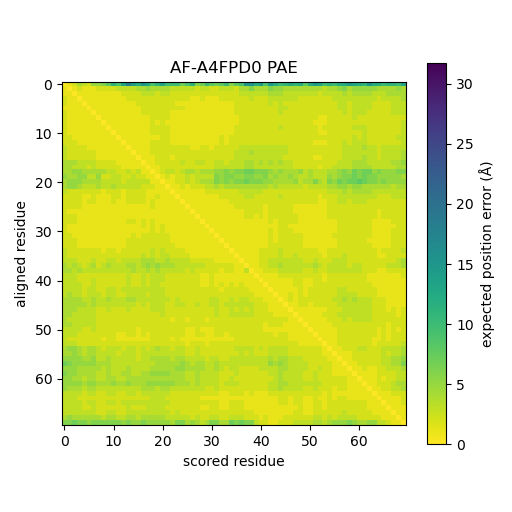Protein AF-A4FPD0-F1 (afdb_monomer)

Solvent-accessible surface area (backbone atoms only — not comparable to full-atom values): 4229 Å² total; per-residue (Å²): 137,54,74,66,40,53,51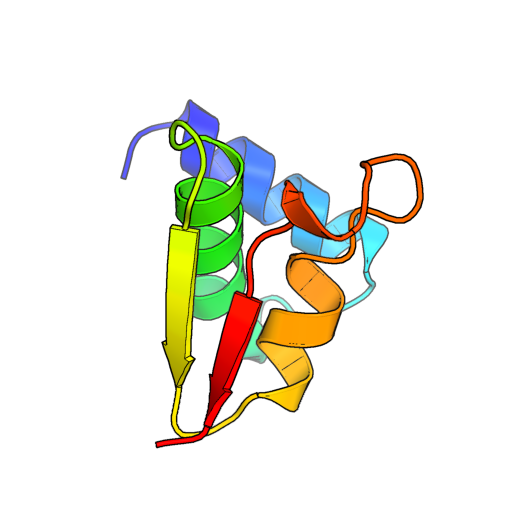,46,14,51,50,42,32,65,74,65,68,52,55,60,90,79,40,50,66,53,25,40,53,34,33,48,57,72,72,47,77,75,80,44,76,48,81,30,78,64,52,70,67,51,58,61,59,53,66,55,90,88,51,60,80,90,64,43,69,42,80,43,77,99

Sequence (70 aa):
MTAEIARAAGELLGTTGLSGHRCAIDSIVAATALGLARPVVLLTSDPDDPNRLIDEPERPKDERVVVVHV

Organism: Saccharopolyspora erythraea (strain ATCC 11635 / DSM 40517 / JCM 4748 / NBRC 13426 / NCIMB 8594 / NRRL 2338) (NCBI:txid405948)

Radius of gyration: 11.3 Å; Cα contacts (8 Å, |Δi|>4): 82; chains: 1; bounding box: 25×25×24 Å

Structure (mmCIF, N/CA/C/O backbone):
data_AF-A4FPD0-F1
#
_entry.id   AF-A4FPD0-F1
#
loop_
_atom_site.group_PDB
_atom_site.id
_atom_site.type_symbol
_atom_site.label_atom_id
_atom_site.label_alt_id
_atom_site.label_comp_id
_atom_site.label_asym_id
_atom_site.label_entity_id
_atom_site.label_seq_id
_atom_site.pdbx_PDB_ins_code
_atom_site.Cartn_x
_atom_site.Cartn_y
_atom_site.Cartn_z
_atom_site.occupancy
_atom_site.B_iso_or_equiv
_atom_site.auth_seq_id
_atom_site.auth_comp_id
_atom_site.auth_asym_id
_atom_site.auth_atom_id
_atom_site.pdbx_PDB_model_num
ATOM 1 N N . MET A 1 1 ? 5.245 13.668 3.131 1.00 77.94 1 MET A N 1
ATOM 2 C CA . MET A 1 1 ? 6.112 12.480 3.282 1.00 77.94 1 MET A CA 1
ATOM 3 C C . MET A 1 1 ? 7.142 12.767 4.363 1.00 77.94 1 MET A C 1
ATOM 5 O O . MET A 1 1 ? 7.764 13.820 4.303 1.00 77.94 1 MET A O 1
ATOM 9 N N . THR A 1 2 ? 7.288 11.881 5.351 1.00 95.94 2 THR A N 1
ATOM 10 C CA . THR A 1 2 ? 8.350 11.959 6.371 1.00 95.94 2 THR A CA 1
ATOM 11 C C . THR A 1 2 ? 9.542 11.090 5.956 1.00 95.94 2 THR A C 1
ATOM 13 O O . THR A 1 2 ? 9.400 10.211 5.104 1.00 95.94 2 THR A 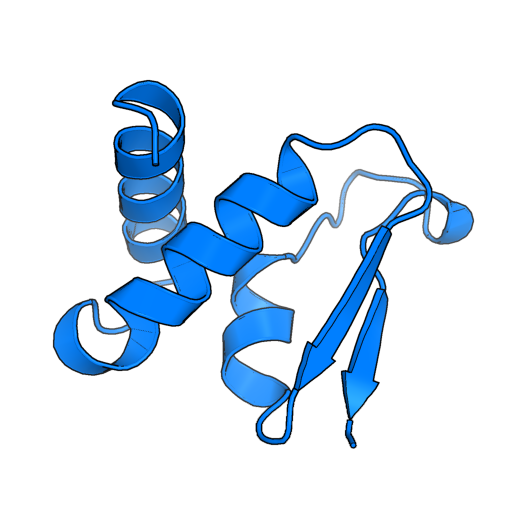O 1
ATOM 16 N N . ALA A 1 3 ? 10.714 11.307 6.562 1.00 97.38 3 ALA A N 1
ATOM 17 C CA . ALA A 1 3 ? 11.890 10.465 6.314 1.00 97.38 3 ALA A CA 1
ATOM 18 C C . ALA A 1 3 ? 11.650 8.994 6.703 1.00 97.38 3 ALA A C 1
ATOM 20 O O . ALA A 1 3 ? 12.140 8.087 6.038 1.00 97.38 3 ALA A O 1
ATOM 21 N N . GLU A 1 4 ? 10.852 8.758 7.745 1.00 97.94 4 GLU A N 1
ATOM 22 C CA . GLU A 1 4 ? 10.472 7.416 8.182 1.00 97.94 4 GLU A CA 1
ATOM 23 C C . GLU A 1 4 ? 9.634 6.681 7.131 1.00 97.94 4 GLU A C 1
ATOM 25 O O . GLU A 1 4 ? 9.957 5.548 6.784 1.00 97.94 4 GLU A O 1
ATOM 30 N N . ILE A 1 5 ? 8.626 7.349 6.555 1.00 98.00 5 ILE A N 1
ATOM 31 C CA . ILE A 1 5 ? 7.816 6.780 5.469 1.00 98.00 5 ILE A CA 1
ATOM 32 C C . ILE A 1 5 ? 8.682 6.522 4.233 1.00 98.00 5 ILE A C 1
ATOM 34 O O . ILE A 1 5 ? 8.548 5.477 3.607 1.00 98.00 5 ILE A O 1
ATOM 38 N N . ALA A 1 6 ? 9.595 7.437 3.893 1.00 97.62 6 ALA A N 1
ATOM 39 C CA . ALA A 1 6 ? 10.496 7.253 2.756 1.00 97.62 6 ALA A CA 1
ATOM 40 C C . ALA A 1 6 ? 11.415 6.031 2.939 1.00 97.62 6 ALA A C 1
ATOM 42 O O . ALA A 1 6 ? 11.618 5.265 1.998 1.00 97.62 6 ALA A O 1
ATOM 43 N N . ARG A 1 7 ? 11.930 5.815 4.157 1.00 98.19 7 ARG A N 1
ATOM 44 C CA . ARG A 1 7 ? 12.716 4.622 4.494 1.00 98.19 7 ARG A CA 1
ATOM 45 C C . ARG A 1 7 ? 11.872 3.352 4.380 1.00 98.19 7 ARG A C 1
ATOM 47 O O . ARG A 1 7 ? 12.292 2.426 3.695 1.00 98.19 7 ARG A O 1
ATOM 54 N N . ALA A 1 8 ? 10.685 3.332 4.985 1.00 98.06 8 ALA A N 1
ATOM 55 C CA . ALA A 1 8 ? 9.777 2.187 4.923 1.00 98.06 8 ALA A CA 1
ATOM 56 C C . ALA A 1 8 ? 9.383 1.844 3.4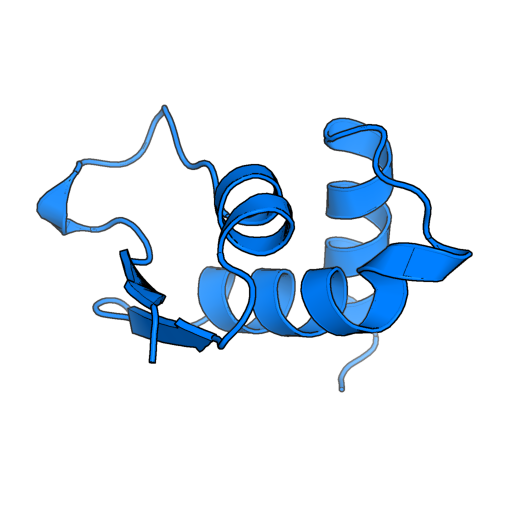74 1.00 98.06 8 ALA A C 1
ATOM 58 O O . ALA A 1 8 ? 9.385 0.682 3.089 1.00 98.06 8 ALA A O 1
ATOM 59 N N . ALA A 1 9 ? 9.131 2.850 2.634 1.00 98.06 9 ALA A N 1
ATOM 60 C CA . ALA A 1 9 ? 8.851 2.665 1.212 1.00 98.06 9 ALA A CA 1
ATOM 61 C C . ALA A 1 9 ? 10.034 2.032 0.454 1.00 98.06 9 ALA A C 1
ATOM 63 O O . ALA A 1 9 ? 9.839 1.150 -0.383 1.00 98.06 9 ALA A O 1
ATOM 64 N N . GLY A 1 10 ? 11.268 2.450 0.758 1.00 97.50 10 GLY A N 1
ATOM 65 C CA . GLY A 1 10 ? 12.477 1.836 0.203 1.00 97.50 10 GLY A CA 1
ATOM 66 C C . GLY A 1 10 ? 12.661 0.383 0.650 1.00 97.50 10 GLY A C 1
ATOM 67 O O . GLY A 1 10 ? 13.008 -0.470 -0.165 1.00 97.50 10 GLY A O 1
ATOM 68 N N . GLU A 1 11 ? 12.376 0.090 1.920 1.00 97.19 11 GLU A N 1
ATOM 69 C CA . GLU A 1 11 ? 12.391 -1.272 2.463 1.00 97.19 11 GLU A CA 1
ATOM 70 C C . GLU A 1 11 ? 11.345 -2.156 1.772 1.00 97.19 11 GLU A C 1
ATOM 72 O O . GLU A 1 11 ? 11.696 -3.243 1.320 1.00 97.19 11 GLU A O 1
ATOM 77 N N . LEU A 1 12 ? 10.113 -1.667 1.583 1.00 97.19 12 LEU A N 1
ATOM 78 C CA . LEU A 1 12 ? 9.059 -2.378 0.846 1.00 97.19 12 LEU A CA 1
ATOM 79 C C . LEU A 1 12 ? 9.463 -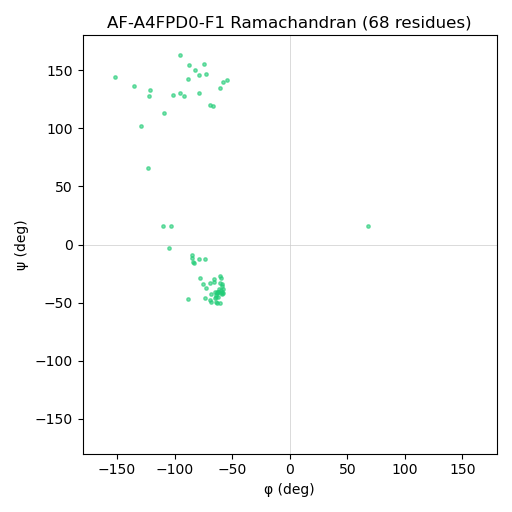2.704 -0.596 1.00 97.19 12 LEU A C 1
ATOM 81 O O . LEU A 1 12 ? 9.221 -3.811 -1.075 1.00 97.19 12 LEU A O 1
ATOM 85 N N . LEU A 1 13 ? 10.099 -1.769 -1.306 1.00 97.19 13 LEU A N 1
ATOM 86 C CA . LEU A 1 13 ? 10.606 -2.039 -2.657 1.00 97.19 13 LEU A CA 1
ATOM 87 C C . LEU A 1 13 ? 11.689 -3.124 -2.644 1.00 97.19 13 LEU A C 1
ATOM 89 O O . LEU A 1 13 ? 11.682 -4.017 -3.491 1.00 97.19 13 LEU A O 1
ATOM 93 N N . GLY A 1 14 ? 12.597 -3.068 -1.666 1.00 96.38 14 GLY A N 1
ATOM 94 C CA . GLY A 1 14 ? 13.659 -4.056 -1.503 1.00 96.38 14 GLY A CA 1
ATOM 95 C C . GLY A 1 14 ? 13.132 -5.458 -1.196 1.00 96.38 14 GLY A C 1
ATOM 96 O O . GLY A 1 14 ? 13.601 -6.425 -1.791 1.00 96.38 14 GLY A O 1
ATOM 97 N N . THR A 1 15 ? 12.143 -5.579 -0.307 1.00 95.81 15 THR A N 1
ATOM 98 C CA . THR A 1 15 ? 11.573 -6.876 0.093 1.00 95.81 15 THR A CA 1
ATOM 99 C C . THR A 1 15 ? 10.702 -7.497 -0.994 1.00 95.81 15 THR A C 1
ATOM 101 O O . THR A 1 15 ? 10.740 -8.710 -1.190 1.00 95.81 15 THR A O 1
ATOM 104 N N . THR A 1 16 ? 9.943 -6.687 -1.735 1.00 95.94 16 THR A N 1
ATOM 105 C CA . THR A 1 16 ? 9.045 -7.169 -2.801 1.00 95.94 16 THR A CA 1
ATOM 106 C C . THR A 1 16 ? 9.744 -7.399 -4.143 1.00 95.94 16 THR A C 1
ATOM 108 O O . THR A 1 16 ? 9.175 -8.044 -5.032 1.00 95.94 16 THR A O 1
ATOM 111 N N . GLY A 1 17 ? 10.955 -6.857 -4.317 1.00 95.62 17 GLY A N 1
ATOM 112 C CA . GLY A 1 17 ? 11.703 -6.890 -5.575 1.00 95.62 17 GLY A CA 1
ATOM 113 C C . GLY A 1 17 ? 11.072 -6.053 -6.695 1.00 95.62 17 GLY A C 1
ATOM 114 O O . GLY A 1 17 ? 11.398 -6.251 -7.867 1.00 95.62 17 GLY A O 1
ATOM 115 N N . LEU A 1 18 ? 10.144 -5.149 -6.364 1.00 95.00 18 LEU A N 1
ATOM 116 C CA . LEU A 1 18 ? 9.498 -4.260 -7.326 1.00 95.00 18 LEU A CA 1
ATOM 117 C C . LEU A 1 18 ? 10.455 -3.159 -7.800 1.00 95.00 18 LEU A C 1
ATOM 119 O O . LEU A 1 18 ? 11.312 -2.667 -7.065 1.00 95.00 18 LEU A O 1
ATOM 123 N N . SER A 1 19 ? 10.305 -2.748 -9.060 1.00 92.88 19 SER A N 1
ATOM 124 C CA . SER A 1 19 ? 11.146 -1.695 -9.630 1.00 92.88 19 SER A CA 1
ATOM 125 C C . SER A 1 19 ? 10.818 -0.349 -8.991 1.00 92.88 19 S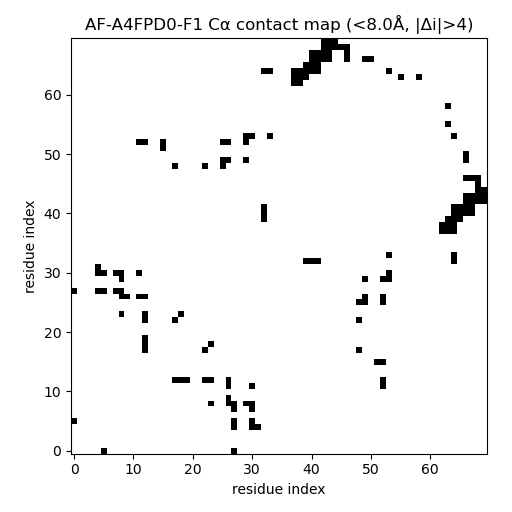ER A C 1
ATOM 127 O O . SER A 1 19 ? 9.717 0.165 -9.169 1.00 92.88 19 SER A O 1
ATOM 129 N N . GLY A 1 20 ? 11.798 0.287 -8.344 1.00 89.88 20 GLY A N 1
ATOM 130 C CA . GLY A 1 20 ? 11.621 1.638 -7.803 1.00 89.88 20 GLY A CA 1
ATOM 131 C C . GLY A 1 20 ? 11.270 2.686 -8.866 1.00 89.88 20 GLY A C 1
ATOM 132 O O . GLY A 1 20 ? 10.554 3.630 -8.572 1.00 89.88 20 GLY A O 1
ATOM 133 N N . HIS A 1 21 ? 11.694 2.515 -10.124 1.00 92.81 21 HIS A N 1
ATOM 134 C CA . HIS A 1 21 ? 11.306 3.440 -11.198 1.00 92.81 21 HIS A CA 1
ATOM 135 C C . HIS A 1 21 ? 9.801 3.394 -11.501 1.00 92.81 21 HIS A C 1
ATOM 137 O O . HIS A 1 21 ? 9.221 4.412 -11.866 1.00 92.81 21 HIS A O 1
ATOM 143 N N . ARG A 1 22 ? 9.181 2.220 -11.338 1.00 93.31 22 ARG A N 1
ATOM 144 C CA . ARG A 1 22 ? 7.752 2.005 -11.579 1.00 93.31 22 ARG A CA 1
ATOM 145 C C . ARG A 1 22 ? 6.927 2.295 -10.329 1.00 93.31 22 ARG A C 1
ATOM 147 O O . ARG A 1 22 ? 5.960 3.035 -10.408 1.00 93.31 22 ARG A O 1
ATOM 154 N N . CYS A 1 23 ? 7.359 1.766 -9.188 1.00 96.25 23 CYS A N 1
ATOM 155 C CA . CYS A 1 23 ? 6.534 1.657 -7.989 1.00 96.25 23 CYS A CA 1
ATOM 156 C C . CYS A 1 23 ? 6.982 2.601 -6.856 1.00 96.25 23 CYS A C 1
ATOM 158 O O . CYS A 1 23 ? 6.604 2.385 -5.710 1.00 96.25 23 CYS A O 1
ATOM 160 N N . ALA A 1 24 ? 7.813 3.625 -7.111 1.00 96.00 24 ALA A N 1
ATOM 161 C CA . ALA A 1 24 ? 8.263 4.552 -6.056 1.00 96.00 24 ALA A CA 1
ATOM 162 C C . ALA A 1 24 ? 7.114 5.320 -5.391 1.00 96.00 24 ALA A C 1
ATOM 164 O O . ALA A 1 24 ? 7.151 5.561 -4.187 1.00 96.00 24 ALA A O 1
ATOM 165 N N . ILE A 1 25 ? 6.105 5.731 -6.163 1.00 95.88 25 ILE A N 1
ATOM 166 C CA . ILE A 1 25 ? 4.933 6.406 -5.595 1.00 95.88 25 ILE A CA 1
ATOM 167 C C . ILE A 1 25 ? 4.065 5.381 -4.865 1.00 95.88 25 ILE A C 1
ATOM 169 O O . ILE A 1 25 ? 3.708 5.614 -3.710 1.00 95.88 25 ILE A O 1
ATOM 173 N N . ASP A 1 26 ? 3.807 4.228 -5.484 1.00 96.75 26 ASP A N 1
ATOM 174 C CA . ASP A 1 26 ? 3.003 3.162 -4.880 1.00 96.75 26 ASP A CA 1
ATOM 175 C C . ASP A 1 26 ? 3.592 2.686 -3.552 1.00 96.75 26 ASP A C 1
ATOM 177 O O . ASP A 1 26 ? 2.853 2.485 -2.592 1.00 96.75 26 ASP A O 1
ATOM 181 N N . SER A 1 27 ? 4.920 2.587 -3.435 1.00 97.69 27 SER A N 1
ATOM 182 C CA . SER A 1 27 ? 5.576 2.178 -2.191 1.00 97.69 27 SER A CA 1
ATOM 183 C C . SER A 1 27 ? 5.462 3.222 -1.083 1.00 97.69 27 SER A C 1
ATOM 185 O O . SER A 1 27 ? 5.316 2.855 0.082 1.00 97.69 27 SER A O 1
ATOM 187 N N . ILE A 1 28 ? 5.455 4.518 -1.413 1.00 98.06 28 ILE A N 1
ATOM 188 C CA . ILE A 1 28 ? 5.184 5.589 -0.441 1.00 98.06 28 ILE A CA 1
ATOM 189 C C . ILE A 1 28 ? 3.726 5.533 0.023 1.00 98.06 28 ILE A C 1
ATOM 191 O O . ILE A 1 28 ? 3.460 5.679 1.221 1.00 98.06 28 ILE A O 1
ATOM 195 N N . VAL A 1 29 ? 2.778 5.318 -0.894 1.00 97.69 29 VAL A N 1
ATOM 196 C CA . VAL A 1 29 ? 1.353 5.181 -0.554 1.00 97.69 29 VAL A CA 1
ATOM 197 C C . VAL A 1 29 ? 1.135 3.939 0.314 1.00 97.69 29 VAL A C 1
ATOM 199 O O . VAL A 1 29 ? 0.495 4.043 1.360 1.00 97.69 29 VAL A O 1
ATOM 202 N N . ALA A 1 30 ? 1.734 2.802 -0.046 1.00 97.94 30 ALA A N 1
ATOM 203 C CA . ALA A 1 30 ? 1.691 1.565 0.726 1.00 97.94 30 ALA A CA 1
ATOM 204 C C . ALA A 1 30 ? 2.296 1.741 2.126 1.00 97.94 30 ALA A C 1
ATOM 206 O O . ALA A 1 30 ? 1.635 1.438 3.115 1.00 97.94 30 ALA A O 1
ATOM 207 N N . ALA A 1 31 ? 3.500 2.312 2.240 1.00 98.19 31 ALA A N 1
ATOM 208 C CA . ALA A 1 31 ? 4.137 2.580 3.532 1.00 98.1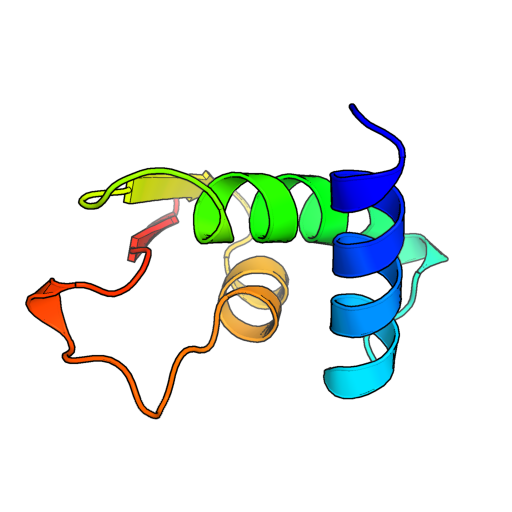9 31 ALA A CA 1
ATOM 209 C C . ALA A 1 31 ? 3.293 3.515 4.410 1.00 98.19 31 ALA A C 1
ATOM 211 O O . ALA A 1 31 ? 3.166 3.299 5.615 1.00 98.19 31 ALA A O 1
ATOM 212 N N . THR A 1 32 ? 2.669 4.529 3.804 1.00 97.94 32 THR A N 1
ATOM 213 C CA . THR A 1 32 ? 1.736 5.413 4.511 1.00 97.94 32 THR A CA 1
ATOM 214 C C . THR A 1 32 ? 0.528 4.623 5.012 1.00 97.94 32 THR A C 1
ATOM 216 O O . THR A 1 32 ? 0.207 4.696 6.193 1.00 97.94 32 THR A O 1
ATOM 219 N N . ALA A 1 33 ? -0.111 3.829 4.148 1.00 97.81 33 ALA A N 1
ATOM 220 C CA . ALA A 1 33 ? -1.274 3.020 4.499 1.00 97.81 33 ALA A CA 1
ATOM 221 C C . ALA A 1 33 ? -0.965 2.011 5.613 1.00 97.81 33 ALA A C 1
ATOM 223 O O . ALA A 1 33 ? -1.754 1.860 6.542 1.00 97.81 33 ALA A O 1
ATOM 224 N N . LEU A 1 34 ? 0.192 1.349 5.564 1.00 97.12 34 LEU A N 1
ATOM 225 C CA . LEU A 1 34 ? 0.637 0.389 6.575 1.00 97.12 34 LEU A CA 1
ATOM 226 C C . LEU A 1 34 ? 0.899 1.033 7.947 1.00 97.12 34 LEU A C 1
ATOM 228 O O . LEU A 1 34 ? 0.698 0.372 8.964 1.00 97.12 34 LEU A O 1
ATOM 232 N N . GLY A 1 35 ? 1.289 2.311 7.981 1.00 95.81 35 GLY A N 1
ATOM 233 C CA . GLY A 1 35 ? 1.539 3.067 9.214 1.00 95.81 35 GLY A CA 1
ATOM 234 C C . GLY A 1 35 ? 0.304 3.713 9.857 1.00 95.81 35 GLY A C 1
ATOM 235 O O . GLY A 1 35 ? 0.402 4.236 10.966 1.00 95.81 35 GLY A O 1
ATOM 236 N N . LEU A 1 36 ? -0.853 3.709 9.189 1.00 96.38 36 LEU A N 1
ATOM 237 C CA . LEU A 1 36 ? -2.095 4.269 9.729 1.00 96.38 36 LEU A CA 1
ATOM 238 C C . LEU A 1 36 ? -2.814 3.277 10.655 1.00 96.38 36 LEU A C 1
ATOM 240 O O . LEU A 1 36 ? -2.769 2.061 10.459 1.00 96.38 36 LEU A O 1
ATOM 244 N N . ALA A 1 37 ? -3.548 3.815 11.634 1.00 95.69 37 ALA A N 1
ATOM 245 C CA . ALA A 1 37 ? -4.464 3.026 12.453 1.00 95.69 37 ALA A CA 1
ATOM 246 C C . ALA A 1 37 ? -5.520 2.330 11.573 1.00 95.69 37 ALA A C 1
ATOM 248 O O . ALA A 1 37 ? -6.026 2.916 10.616 1.00 95.69 37 ALA A O 1
ATOM 249 N N . ARG A 1 38 ? -5.847 1.075 11.897 1.00 94.44 38 ARG A N 1
ATOM 250 C CA . ARG A 1 38 ? -6.819 0.262 11.151 1.00 94.44 38 ARG A CA 1
ATOM 251 C C . ARG A 1 38 ? -8.262 0.648 11.510 1.00 94.44 38 ARG A C 1
ATOM 253 O O . ARG A 1 38 ? -8.508 0.983 12.670 1.00 94.44 38 ARG A O 1
ATOM 260 N N . PRO A 1 39 ? -9.217 0.585 10.558 1.00 96.25 39 PRO A N 1
ATOM 261 C CA . PRO A 1 39 ? -9.113 0.037 9.195 1.00 96.25 39 PRO A CA 1
ATOM 262 C C . PRO A 1 39 ? -8.609 1.043 8.142 1.00 96.25 39 PRO A C 1
ATOM 264 O O . PRO A 1 39 ? -8.800 2.248 8.278 1.00 96.25 39 PRO A O 1
ATOM 267 N N . VAL A 1 40 ? -8.005 0.538 7.058 1.00 97.88 40 VAL A N 1
ATOM 268 C CA . VAL A 1 40 ? -7.507 1.352 5.930 1.00 97.88 40 VAL A CA 1
ATOM 269 C C . VAL A 1 40 ? -7.905 0.714 4.598 1.00 97.88 40 VAL A C 1
ATOM 271 O O . VAL A 1 40 ? -7.756 -0.495 4.420 1.00 97.88 40 VAL A O 1
ATOM 274 N N . VAL A 1 41 ? -8.369 1.537 3.654 1.00 97.50 41 VAL A N 1
ATOM 275 C CA . VAL A 1 41 ? -8.694 1.135 2.277 1.00 97.50 41 VAL A CA 1
ATOM 276 C C . VAL A 1 41 ? -7.864 1.961 1.294 1.00 97.50 41 VAL A C 1
ATOM 278 O O . VAL A 1 41 ? -7.803 3.184 1.413 1.00 97.50 41 VAL A O 1
ATOM 281 N N . LEU A 1 42 ? -7.247 1.298 0.317 1.00 96.94 42 LEU A N 1
ATOM 282 C CA . LEU A 1 42 ? -6.463 1.894 -0.759 1.00 96.94 42 LEU A CA 1
ATOM 283 C C . LEU A 1 42 ? -7.226 1.745 -2.081 1.00 96.94 42 LEU A C 1
ATOM 285 O O . LEU A 1 42 ? -7.434 0.634 -2.564 1.00 96.94 42 LEU A O 1
ATOM 289 N N . LEU A 1 43 ? -7.671 2.871 -2.641 1.00 97.31 43 LEU A N 1
ATOM 290 C CA . LEU A 1 43 ? -8.372 2.920 -3.925 1.00 97.31 43 LEU A CA 1
ATOM 291 C C . LEU A 1 43 ? -7.357 3.147 -5.045 1.00 97.31 43 LEU A C 1
ATOM 293 O O . LEU A 1 43 ? -6.569 4.090 -4.964 1.00 97.31 43 LEU A O 1
ATOM 297 N N . THR A 1 44 ? -7.368 2.308 -6.077 1.00 95.56 44 THR A N 1
ATOM 298 C CA . THR A 1 44 ? -6.403 2.401 -7.183 1.00 95.56 44 THR A CA 1
ATOM 299 C C . THR A 1 44 ? -6.976 1.873 -8.496 1.00 95.56 44 THR A C 1
ATOM 301 O O . THR A 1 44 ? -7.704 0.884 -8.515 1.00 95.56 44 THR A O 1
ATOM 304 N N . SER A 1 45 ? -6.610 2.494 -9.616 1.00 95.19 45 SER A N 1
ATOM 305 C CA . SER A 1 45 ? -6.928 1.964 -10.947 1.00 95.19 45 SER A CA 1
ATOM 306 C C . SER A 1 45 ? -5.994 0.824 -11.373 1.00 95.19 45 SER A C 1
ATOM 308 O O . SER A 1 45 ? -6.278 0.140 -12.346 1.00 95.19 45 SER A O 1
ATOM 310 N N . ASP A 1 46 ? -4.883 0.609 -10.667 1.00 94.06 46 ASP A N 1
ATOM 311 C CA . ASP A 1 46 ? -3.983 -0.529 -10.870 1.00 94.06 46 ASP A CA 1
ATOM 312 C C . ASP A 1 46 ? -3.726 -1.210 -9.514 1.00 94.06 46 ASP A C 1
ATOM 314 O O . ASP A 1 46 ? -3.006 -0.660 -8.672 1.00 94.06 46 ASP A O 1
ATOM 318 N N . PRO A 1 47 ? -4.389 -2.345 -9.226 1.00 96.00 47 PRO A N 1
ATOM 319 C CA . PRO A 1 47 ? -4.285 -3.015 -7.937 1.00 96.00 47 PRO A CA 1
ATOM 320 C C . PRO A 1 47 ? -3.076 -3.953 -7.834 1.00 96.00 47 PRO A C 1
ATOM 322 O O . PRO A 1 47 ? -2.782 -4.411 -6.729 1.00 96.00 47 PRO A O 1
ATOM 325 N N . ASP A 1 48 ? -2.383 -4.265 -8.931 1.00 94.94 48 ASP A N 1
ATOM 326 C CA . ASP A 1 48 ? -1.396 -5.348 -8.952 1.00 94.94 48 ASP A CA 1
ATOM 327 C C . ASP A 1 48 ? -0.161 -5.016 -8.101 1.00 94.94 48 ASP A C 1
ATOM 329 O O . ASP A 1 48 ? 0.229 -5.799 -7.229 1.00 94.94 48 ASP A O 1
ATOM 333 N N . ASP A 1 49 ? 0.419 -3.829 -8.292 1.00 95.06 49 ASP A N 1
ATOM 334 C CA . ASP A 1 49 ? 1.587 -3.382 -7.528 1.00 95.06 49 ASP A CA 1
ATOM 335 C C . ASP A 1 49 ? 1.243 -3.092 -6.048 1.00 95.06 49 ASP A C 1
ATOM 337 O O . ASP A 1 49 ? 1.929 -3.624 -5.164 1.00 95.06 49 ASP A O 1
ATOM 341 N N . PRO A 1 50 ? 0.164 -2.348 -5.713 1.00 95.75 50 PRO A N 1
ATOM 342 C CA . PRO A 1 50 ? -0.229 -2.126 -4.322 1.00 95.75 50 PRO A CA 1
ATOM 343 C C . PRO A 1 50 ? -0.503 -3.413 -3.542 1.00 95.75 50 PRO A C 1
ATOM 345 O O . PRO A 1 50 ? -0.039 -3.520 -2.409 1.00 95.75 50 PRO A O 1
ATOM 348 N N . ASN A 1 51 ? -1.176 -4.412 -4.129 1.00 96.56 51 ASN A N 1
ATOM 349 C CA . ASN A 1 51 ? -1.431 -5.693 -3.454 1.00 96.56 51 ASN A CA 1
ATOM 350 C C . ASN A 1 51 ? -0.140 -6.408 -3.034 1.00 96.56 51 ASN A C 1
ATOM 352 O O . ASN A 1 51 ? -0.110 -7.061 -1.996 1.00 96.56 51 ASN A O 1
ATOM 356 N N . ARG A 1 52 ? 0.934 -6.273 -3.818 1.00 96.31 52 ARG A N 1
ATOM 357 C CA . ARG A 1 52 ? 2.244 -6.842 -3.477 1.00 96.31 52 ARG A CA 1
ATOM 358 C C . ARG A 1 52 ? 2.959 -6.046 -2.389 1.00 96.31 52 ARG A C 1
ATOM 360 O O . ARG A 1 52 ? 3.689 -6.630 -1.596 1.00 96.31 52 ARG A O 1
ATOM 367 N N . LEU A 1 53 ? 2.777 -4.726 -2.364 1.00 97.06 53 LEU A N 1
ATOM 368 C CA . LEU A 1 53 ? 3.433 -3.823 -1.413 1.00 97.06 53 LEU A CA 1
ATOM 369 C C . LEU A 1 53 ? 2.798 -3.843 -0.018 1.00 97.06 53 LEU A C 1
ATOM 371 O O . LEU A 1 53 ? 3.488 -3.571 0.960 1.00 97.06 53 LEU A O 1
ATOM 375 N N . ILE A 1 54 ? 1.500 -4.130 0.077 1.00 96.75 54 ILE A N 1
ATOM 376 C CA . ILE A 1 54 ? 0.745 -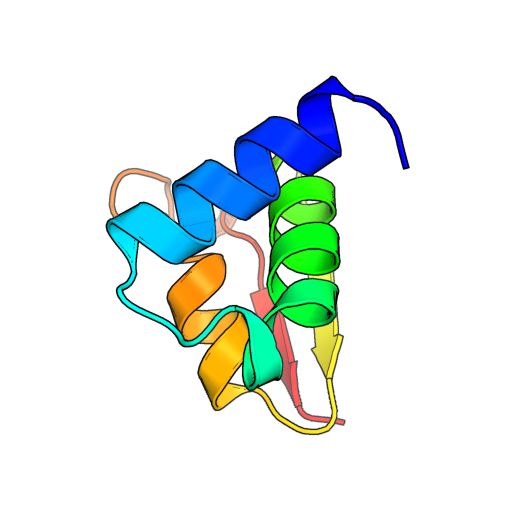4.142 1.340 1.00 96.75 54 ILE A CA 1
ATOM 377 C C . ILE A 1 54 ? 0.478 -5.556 1.877 1.00 96.75 54 ILE A C 1
ATOM 379 O O . ILE A 1 54 ? -0.399 -5.721 2.723 1.00 96.75 54 ILE A O 1
ATOM 383 N N . ASP A 1 55 ? 1.187 -6.580 1.391 1.00 94.50 55 ASP A N 1
ATOM 384 C CA . ASP A 1 55 ? 0.983 -7.947 1.875 1.00 94.50 55 ASP A CA 1
ATOM 385 C C . ASP A 1 55 ? 1.412 -8.076 3.349 1.00 94.50 55 ASP A C 1
ATOM 387 O O . ASP A 1 55 ? 2.565 -7.852 3.716 1.00 94.50 55 ASP A O 1
ATOM 391 N N . GLU A 1 56 ? 0.457 -8.434 4.207 1.00 93.94 56 GLU A N 1
ATOM 392 C CA . GLU A 1 56 ? 0.623 -8.574 5.657 1.00 93.94 56 GLU A CA 1
ATOM 393 C C . GLU A 1 56 ? 0.225 -10.000 6.086 1.00 93.94 56 GLU A C 1
ATOM 395 O O . GLU A 1 56 ? -0.780 -10.177 6.786 1.00 93.94 56 GLU A O 1
ATOM 400 N N . PRO A 1 57 ? 0.956 -11.053 5.663 1.00 92.62 57 PRO A N 1
ATOM 401 C CA . PRO A 1 57 ? 0.535 -12.445 5.842 1.00 92.62 57 PRO A CA 1
ATOM 402 C C . PRO A 1 57 ? 0.356 -12.840 7.313 1.00 92.62 57 PRO A C 1
ATOM 404 O O . PRO A 1 57 ? -0.470 -13.702 7.612 1.00 92.62 57 PRO A O 1
ATOM 407 N N . GLU A 1 58 ? 1.069 -12.175 8.221 1.00 93.81 58 GLU A N 1
ATOM 408 C CA . GLU A 1 58 ? 1.027 -12.409 9.668 1.00 93.81 58 GLU A CA 1
ATOM 409 C C . GLU A 1 58 ? -0.126 -11.677 10.380 1.00 93.81 58 GLU A C 1
ATOM 411 O O . GLU A 1 58 ? -0.458 -12.010 11.517 1.00 93.81 58 GLU A O 1
ATOM 416 N N . ARG A 1 59 ? -0.769 -10.693 9.735 1.00 94.12 59 ARG A N 1
ATOM 417 C CA . ARG A 1 59 ? -1.859 -9.902 10.330 1.00 94.12 59 ARG A CA 1
ATOM 418 C C . ARG A 1 59 ? -3.224 -10.576 10.102 1.00 94.12 59 ARG A C 1
ATOM 420 O O . ARG A 1 59 ? -3.440 -11.122 9.011 1.00 94.12 59 ARG A O 1
ATOM 427 N N . PRO A 1 60 ? -4.170 -10.544 11.064 1.00 95.88 60 PRO A N 1
ATOM 428 C CA . PRO A 1 60 ? -5.538 -11.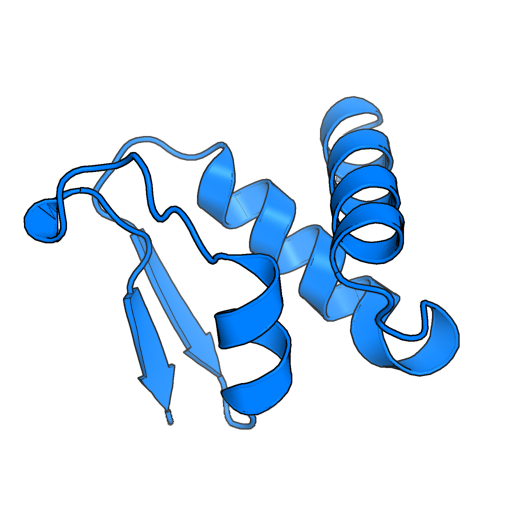018 10.848 1.00 95.88 60 PRO A CA 1
ATOM 429 C C . PRO A 1 60 ? -6.188 -10.345 9.638 1.00 95.88 60 PRO A C 1
ATOM 431 O O . PRO A 1 60 ? -5.961 -9.165 9.382 1.00 95.88 60 PRO A O 1
ATOM 434 N N . LYS A 1 61 ? -6.967 -11.100 8.856 1.00 92.44 61 LYS A N 1
ATOM 435 C CA . LYS A 1 61 ? -7.485 -10.646 7.552 1.00 92.44 61 LYS A CA 1
ATOM 436 C C . LYS A 1 61 ? -8.343 -9.378 7.655 1.00 92.44 61 LYS A C 1
ATOM 438 O O . LYS A 1 61 ? -8.303 -8.549 6.755 1.00 92.44 61 LYS A O 1
ATOM 443 N N . ASP A 1 62 ? -9.110 -9.249 8.727 1.00 94.12 62 ASP A N 1
ATOM 444 C CA . ASP A 1 62 ? -9.976 -8.113 9.050 1.00 94.12 62 ASP A CA 1
ATOM 445 C C . ASP A 1 62 ? -9.214 -6.857 9.508 1.00 94.12 62 ASP A C 1
ATOM 447 O O . ASP A 1 62 ? -9.781 -5.767 9.518 1.00 94.12 62 ASP A O 1
ATOM 451 N N . GLU A 1 63 ? -7.919 -6.984 9.808 1.00 95.00 63 GLU A N 1
ATOM 452 C CA . GLU A 1 63 ? -7.035 -5.875 10.183 1.00 95.00 63 GLU A CA 1
ATOM 453 C C . GLU A 1 63 ? -6.065 -5.456 9.063 1.00 95.00 63 GLU A C 1
ATOM 455 O O . GLU A 1 63 ? -5.294 -4.507 9.232 1.00 95.00 63 GLU A O 1
ATOM 460 N N . ARG A 1 64 ? -6.055 -6.146 7.917 1.00 97.00 64 ARG A N 1
ATOM 461 C CA . ARG A 1 64 ? -5.168 -5.809 6.789 1.00 97.00 64 ARG A CA 1
ATOM 462 C C . ARG A 1 64 ? -5.648 -4.563 6.049 1.00 97.00 64 ARG A C 1
ATOM 464 O O . ARG A 1 64 ? -6.838 -4.247 6.045 1.00 97.00 64 ARG A O 1
ATOM 471 N N . VAL A 1 65 ? -4.725 -3.875 5.371 1.00 98.00 65 VAL A N 1
ATOM 472 C CA . VAL A 1 65 ? -5.119 -2.887 4.349 1.00 98.00 65 VAL A CA 1
ATOM 473 C C . VAL A 1 65 ? -5.904 -3.598 3.251 1.00 98.00 65 VAL A C 1
ATOM 475 O O . VAL A 1 65 ? -5.498 -4.653 2.770 1.00 98.00 65 VAL A O 1
ATOM 478 N N . VAL A 1 66 ? -7.017 -3.005 2.830 1.00 97.25 66 VAL A N 1
ATOM 479 C CA . VAL A 1 66 ? -7.812 -3.510 1.706 1.00 97.25 66 VAL A CA 1
ATOM 480 C C . VAL A 1 66 ? -7.509 -2.687 0.462 1.00 97.25 66 VAL A C 1
ATOM 482 O O . VAL A 1 66 ? -7.608 -1.464 0.500 1.00 97.25 66 VAL A O 1
ATOM 485 N N . VAL A 1 67 ? -7.188 -3.344 -0.651 1.00 97.56 67 VAL A N 1
ATOM 486 C CA . VAL A 1 67 ? -7.079 -2.697 -1.967 1.00 97.56 67 VAL A CA 1
ATOM 487 C C . VAL A 1 67 ? -8.402 -2.853 -2.705 1.00 97.56 67 VAL A C 1
ATOM 489 O O . VAL A 1 67 ? -8.943 -3.955 -2.800 1.00 97.56 67 VAL A O 1
ATOM 492 N N . VAL A 1 68 ? -8.926 -1.749 -3.233 1.00 97.62 68 VAL A N 1
ATOM 493 C CA . VAL A 1 68 ? -10.133 -1.731 -4.064 1.00 97.62 68 VAL A CA 1
ATOM 494 C C . VAL A 1 68 ? -9.791 -1.105 -5.406 1.00 97.62 68 VAL A C 1
ATOM 496 O O . VAL A 1 68 ? -9.238 -0.006 -5.470 1.00 97.62 68 VAL A O 1
ATOM 499 N N . HIS A 1 69 ? -10.139 -1.819 -6.473 1.00 97.06 69 HIS A N 1
ATOM 500 C CA . HIS A 1 69 ? -10.003 -1.318 -7.830 1.00 97.06 69 HIS A CA 1
ATOM 501 C C . HIS A 1 69 ? -11.149 -0.354 -8.167 1.00 97.06 69 HIS A C 1
ATOM 503 O O . HIS A 1 69 ? -12.312 -0.690 -7.922 1.00 97.06 69 HIS A O 1
ATOM 509 N N . VAL A 1 70 ? -10.816 0.826 -8.698 1.00 94.94 70 VAL A N 1
ATOM 510 C CA . VAL A 1 70 ? -11.765 1.889 -9.083 1.00 94.94 70 VAL A CA 1
ATOM 511 C C . VAL A 1 70 ? -11.502 2.422 -10.482 1.00 94.94 70 VAL A C 1
ATOM 513 O O . VAL A 1 70 ? -10.329 2.386 -10.919 1.00 94.94 70 VAL A O 1
#

Mean predicted aligned error: 2.3 Å

pLDDT: mean 95.86, std 2.75, range [77.94, 98.19]

Foldseek 3Di:
DDPVLLVQLVVLCVVLVPDCVPCVVLSSVLSVQLPDADDAEAEDQDVPNNCSSQDDPPDDPRGGYHYDHD

Secondary structure (DSSP, 8-state):
--HHHHHHHHHHHHHHT--HHHHHHHHHHHHHHHHSPSP-EEEES--HHHHHHT--TTS-GGGSPEEEE-